Protein AF-A0A7S4CI25-F1 (afdb_monomer)

Radius of gyration: 17.76 Å; Cα contacts (8 Å, |Δi|>4): 128; chains: 1; bounding box: 44×34×57 Å

Nearest PDB structures (foldseek):
  4dl4-assembly1_A  TM=8.250E-01  e=2.045E-06  Homo sapiens
  7m87-assembly1_A  TM=8.364E-01  e=4.132E-06  Homo sapiens
  7m84-assembly1_A  TM=8.561E-01  e=7.424E-06  Homo sapiens
  2xgq-assembly1_B  TM=7.056E-01  e=2.223E-04  Saccharomyces cerevisiae
  4f4x-assembly1_A  TM=8.487E-01  e=1.003E-02  Sulfolobus acidocaldarius DSM 639

Solvent-accessible surface area (backbone atoms only — not comparable to full-atom values): 8202 Å² total; per-residue (Å²): 132,86,80,81,50,84,89,81,53,79,91,77,61,60,67,60,55,50,52,29,51,56,51,49,57,60,53,54,75,78,33,92,50,64,46,78,76,52,77,90,41,69,49,72,58,52,67,70,65,32,70,71,45,60,80,73,82,40,72,57,71,35,48,55,53,47,58,73,37,57,39,98,86,66,47,58,46,60,73,67,51,81,77,59,80,50,75,66,47,51,42,52,51,40,40,49,32,52,51,41,52,50,40,51,50,38,30,73,76,70,69,46,78,54,49,61,37,78,58,99,42,72,70,55,13,54,56,47,25,64,72,49,71,82,66,62

Foldseek 3Di:
DDDDDPVPDDDDCPVLLVLLVQLVVLVCVQAVAKDDPDSNDIDGDCQVVLVPDDLVVCPPQLVVLQQVDQDPVRDGPVVVLVVQDDPQSSSQSSVSSSVSVSQVSCCVRSVDGAFWAGDPDPVNRVVRSPRDDDRD

Sequence (136 aa):
AEAASRTSAKVSLARYRMASRQVMAVLARYSKRIEKASIDEVY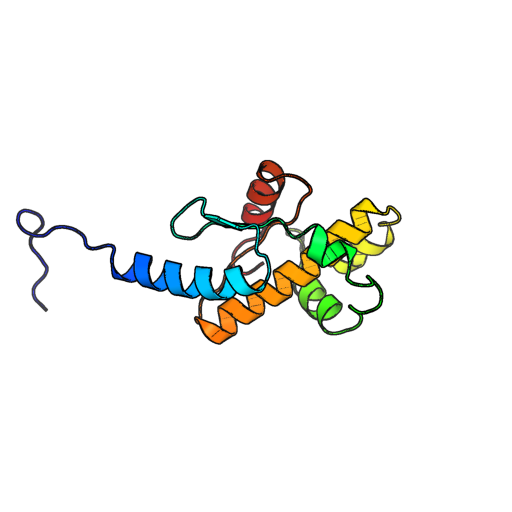MDITAEVSQASVDDLDEEGRRAVELTKLADGSDAAASVGTWETASDRLLWGGAIVAARIRTAVRRETGYTMSAGVAHSKLLAKLASARNKPNK

Secondary structure (DSSP, 8-state):
-PPPPTTT-----HHHHHHHHHHHHHHTTT-S-EEE-SSS-EEE--HHHHHHS-GGGGTTHHHHHHHT-B-TTS-BGGGGGGG--SHHHHHHHHHHHHHHHHHHHHHHHH---------SSHHHHHHHHHHS-S--

Mean predicted aligned error: 7.63 Å

Organism: NCBI:txid73025

Structure (mmCIF, N/CA/C/O backbone):
data_AF-A0A7S4CI25-F1
#
_entry.id   AF-A0A7S4CI25-F1
#
loop_
_atom_site.group_PDB
_atom_site.id
_atom_site.type_symbol
_atom_site.label_atom_id
_atom_site.label_alt_id
_atom_site.label_comp_id
_atom_site.label_asym_id
_atom_site.label_entity_id
_atom_site.label_seq_id
_atom_site.pdbx_PDB_ins_code
_atom_site.Cartn_x
_atom_site.Cartn_y
_atom_site.Cartn_z
_atom_site.occupancy
_atom_site.B_iso_or_equiv
_atom_site.auth_seq_id
_atom_site.auth_comp_id
_atom_site.auth_asym_id
_atom_site.auth_atom_id
_atom_site.pdbx_PDB_model_num
ATOM 1 N N . ALA A 1 1 ? -28.127 10.301 22.059 1.00 53.25 1 ALA A N 1
ATOM 2 C CA . ALA A 1 1 ? -27.223 9.279 22.620 1.00 53.25 1 ALA A CA 1
ATOM 3 C C . ALA A 1 1 ? -26.409 9.941 23.718 1.00 53.25 1 ALA A C 1
ATOM 5 O O . ALA A 1 1 ? -25.839 10.995 23.462 1.00 53.25 1 ALA A O 1
ATOM 6 N N . GLU A 1 2 ? -26.433 9.390 24.927 1.00 65.62 2 GLU A N 1
ATOM 7 C CA . GLU A 1 2 ? -25.669 9.903 26.067 1.00 65.62 2 GLU A CA 1
ATOM 8 C C . GLU A 1 2 ? -24.165 9.717 25.808 1.00 65.62 2 GLU A C 1
ATOM 10 O O . GLU A 1 2 ? -23.739 8.674 25.303 1.00 65.62 2 GLU A O 1
ATOM 15 N N . ALA A 1 3 ? -23.363 10.752 26.057 1.00 72.12 3 ALA A N 1
ATOM 16 C CA . ALA A 1 3 ? -21.929 10.706 25.798 1.00 72.12 3 ALA A CA 1
ATOM 17 C C . ALA A 1 3 ? -21.235 9.807 26.833 1.00 72.12 3 ALA A C 1
ATOM 19 O O . ALA A 1 3 ? -21.430 9.968 28.035 1.00 72.12 3 ALA A O 1
ATOM 20 N N . ALA A 1 4 ? -20.409 8.864 26.373 1.00 80.12 4 ALA A N 1
ATOM 21 C CA . ALA A 1 4 ? -19.696 7.946 27.256 1.00 80.12 4 ALA A CA 1
ATOM 22 C C . ALA A 1 4 ? -18.761 8.697 28.226 1.00 80.12 4 ALA A C 1
ATOM 24 O O . ALA A 1 4 ? -17.993 9.571 27.816 1.00 80.12 4 ALA A O 1
ATOM 25 N N . SER A 1 5 ? -18.802 8.330 29.511 1.00 84.75 5 SER A N 1
ATOM 26 C CA . SER A 1 5 ? -17.980 8.948 30.558 1.00 84.75 5 SER A CA 1
ATOM 27 C C . SER A 1 5 ? -16.484 8.684 30.354 1.00 84.75 5 SER A C 1
ATOM 29 O O . SER A 1 5 ? -16.052 7.544 30.178 1.00 84.75 5 SER A O 1
ATOM 31 N N . ARG A 1 6 ? -15.669 9.743 30.458 1.00 84.56 6 ARG A N 1
ATOM 32 C CA . ARG A 1 6 ? -14.200 9.669 30.338 1.00 84.56 6 ARG A CA 1
ATOM 33 C C . ARG A 1 6 ? -13.528 8.909 31.486 1.00 84.56 6 ARG A C 1
ATOM 35 O O . ARG A 1 6 ? -12.383 8.502 31.327 1.00 84.56 6 ARG A O 1
ATOM 42 N N . THR A 1 7 ? -14.202 8.738 32.625 1.00 88.31 7 THR A N 1
ATOM 43 C CA . THR A 1 7 ? -13.650 8.059 33.811 1.00 88.31 7 THR A CA 1
ATOM 44 C C . THR A 1 7 ? -14.017 6.580 33.886 1.00 88.31 7 THR A C 1
ATOM 46 O O . THR A 1 7 ? -13.330 5.832 34.577 1.00 88.31 7 THR A O 1
ATOM 49 N N . SER A 1 8 ? -15.058 6.135 33.172 1.00 86.75 8 SER A N 1
ATOM 50 C CA . SER A 1 8 ? -15.536 4.745 33.228 1.00 86.75 8 SER A CA 1
ATOM 51 C C . SER A 1 8 ? -15.530 4.008 31.886 1.00 86.75 8 SER A C 1
ATOM 53 O O . SER A 1 8 ? -15.595 2.779 31.877 1.00 86.75 8 SER A O 1
ATOM 55 N N . ALA A 1 9 ? -15.400 4.706 30.754 1.00 89.81 9 ALA A N 1
ATOM 56 C CA . ALA A 1 9 ? -15.317 4.085 29.435 1.00 89.81 9 ALA A CA 1
ATOM 57 C C . ALA A 1 9 ? -13.879 4.061 28.890 1.00 89.81 9 ALA A C 1
ATOM 59 O O . ALA A 1 9 ? -13.110 5.010 29.047 1.00 89.81 9 ALA A O 1
ATOM 60 N N . LYS A 1 10 ? -13.526 2.978 28.185 1.00 90.50 10 LYS A N 1
ATOM 61 C CA . LYS A 1 10 ? -12.265 2.855 27.433 1.00 90.50 10 LYS A CA 1
ATOM 62 C C . LYS A 1 10 ? -12.521 2.984 25.935 1.00 90.50 10 LYS A C 1
ATOM 64 O O . LYS A 1 10 ? -13.539 2.524 25.423 1.00 90.50 10 LYS A O 1
ATOM 69 N N . VAL A 1 11 ? -11.562 3.566 25.219 1.00 92.88 11 VAL A N 1
ATOM 70 C CA . VAL A 1 11 ? -11.613 3.668 23.755 1.00 92.88 11 VAL A CA 1
ATOM 71 C C . VAL A 1 11 ? -11.556 2.273 23.132 1.00 92.88 11 VAL A C 1
ATOM 73 O O . VAL A 1 11 ? -10.658 1.484 23.426 1.00 92.88 11 VAL A O 1
ATOM 76 N N . SER A 1 12 ? -12.480 1.987 22.214 1.00 93.62 12 SER A N 1
ATOM 77 C CA . SER A 1 12 ? -12.434 0.784 21.385 1.00 93.62 12 SER A CA 1
ATOM 78 C C . SER A 1 12 ? -11.948 1.116 19.980 1.00 93.62 12 SER A C 1
ATOM 80 O O . SER A 1 12 ? -12.589 1.858 19.239 1.00 93.62 12 SER A O 1
ATOM 82 N N . LEU A 1 13 ? -10.829 0.507 19.583 1.00 96.75 13 LEU A N 1
ATOM 83 C CA . LEU A 1 13 ? -10.298 0.596 18.218 1.00 96.75 13 LEU A CA 1
ATOM 84 C C . LEU A 1 13 ? -10.761 -0.569 17.325 1.00 96.75 13 LEU A C 1
ATOM 86 O O . LEU A 1 13 ? -10.215 -0.778 16.242 1.00 96.75 13 LEU A O 1
ATOM 90 N N . ALA A 1 14 ? -11.748 -1.357 17.770 1.00 97.38 14 ALA A N 1
ATOM 91 C CA . ALA A 1 14 ? -12.196 -2.563 17.072 1.00 97.38 14 ALA A CA 1
ATOM 92 C C . ALA A 1 14 ? -12.658 -2.278 15.633 1.00 97.38 14 ALA A C 1
ATOM 94 O O . ALA A 1 14 ? -12.292 -3.020 14.722 1.00 97.38 14 ALA A O 1
ATOM 95 N N . ARG A 1 15 ? -13.373 -1.164 15.418 1.00 97.44 15 ARG A N 1
ATOM 96 C CA . ARG A 1 15 ? -13.828 -0.727 14.089 1.00 97.44 15 ARG A CA 1
ATOM 97 C C . ARG A 1 15 ? -12.657 -0.512 13.125 1.00 97.44 15 ARG A C 1
ATOM 99 O O . ARG A 1 15 ? -12.669 -1.056 12.027 1.00 97.44 15 ARG A O 1
ATOM 106 N N . TYR A 1 16 ? -11.620 0.207 13.557 1.00 97.81 16 TYR A N 1
ATOM 107 C CA . TYR A 1 16 ? -10.434 0.476 12.735 1.00 97.81 16 TYR A CA 1
ATOM 108 C C . TYR A 1 16 ? -9.619 -0.793 12.474 1.00 97.81 16 TYR A C 1
ATOM 110 O O . TYR A 1 16 ? -9.147 -1.014 11.363 1.00 97.81 16 TYR A O 1
ATOM 118 N N . ARG A 1 17 ? -9.504 -1.682 13.472 1.00 98.06 17 ARG A N 1
ATOM 119 C CA . ARG A 1 17 ? -8.845 -2.986 13.292 1.00 98.06 17 ARG A CA 1
ATOM 120 C C . ARG A 1 17 ? -9.590 -3.868 12.290 1.00 98.06 17 ARG A C 1
ATOM 122 O O . ARG A 1 17 ? -8.947 -4.601 11.547 1.00 98.06 17 ARG A O 1
ATOM 129 N N . MET A 1 18 ? -10.920 -3.805 12.259 1.00 98.06 18 MET A N 1
ATOM 130 C CA . MET A 1 18 ? -11.729 -4.551 11.294 1.00 98.06 18 MET A CA 1
ATOM 131 C C . MET A 1 18 ? -11.571 -4.006 9.873 1.00 98.06 18 MET A C 1
ATOM 133 O O . MET A 1 18 ? -11.301 -4.791 8.970 1.00 98.06 18 MET A O 1
ATOM 137 N N . ALA A 1 19 ? -11.625 -2.683 9.700 1.00 98.00 19 ALA A N 1
ATOM 138 C CA . ALA A 1 19 ? -11.348 -2.035 8.417 1.00 98.00 19 ALA A CA 1
ATOM 139 C C . ALA A 1 19 ? -9.933 -2.362 7.902 1.00 98.00 19 ALA A C 1
ATOM 141 O O . ALA A 1 19 ? -9.762 -2.774 6.758 1.00 98.00 19 ALA A O 1
ATOM 142 N N . SER A 1 20 ? -8.925 -2.287 8.780 1.00 98.25 20 SER A N 1
ATOM 143 C CA . SER A 1 20 ? -7.546 -2.700 8.484 1.00 98.25 20 SER A CA 1
ATOM 144 C C . SER A 1 20 ? -7.483 -4.131 7.948 1.00 98.25 20 SER A C 1
ATOM 146 O O . SER A 1 20 ? -6.853 -4.375 6.926 1.00 98.25 20 SER A O 1
ATOM 148 N N . ARG A 1 21 ? -8.177 -5.087 8.584 1.00 97.62 21 ARG A N 1
ATOM 149 C CA . ARG A 1 21 ? -8.215 -6.481 8.108 1.00 97.62 21 ARG A CA 1
ATOM 150 C C . ARG A 1 21 ? -8.829 -6.616 6.714 1.00 97.62 21 ARG A C 1
ATOM 152 O O . ARG A 1 21 ? -8.312 -7.400 5.928 1.00 97.62 21 ARG A O 1
ATOM 159 N N . GLN A 1 22 ? -9.883 -5.862 6.403 1.00 97.94 22 GLN A N 1
ATOM 160 C CA . GLN A 1 22 ? -10.505 -5.883 5.073 1.00 97.94 22 GLN A CA 1
ATOM 161 C C . GLN A 1 22 ? -9.532 -5.395 3.995 1.00 97.94 22 GLN A C 1
ATOM 163 O O . GLN A 1 22 ? -9.355 -6.065 2.983 1.00 97.94 22 GLN A O 1
ATOM 168 N N . VAL A 1 23 ? -8.839 -4.278 4.241 1.00 97.75 23 VAL A N 1
ATOM 169 C CA . VAL A 1 23 ? -7.828 -3.751 3.309 1.00 97.75 23 VAL A CA 1
ATOM 170 C C . VAL A 1 23 ? -6.660 -4.731 3.156 1.00 97.75 23 VAL A C 1
ATOM 172 O O . VAL A 1 23 ? -6.265 -5.046 2.038 1.00 97.75 23 VAL A O 1
ATOM 175 N N . MET A 1 24 ? -6.147 -5.289 4.257 1.00 96.38 24 MET A N 1
ATOM 176 C CA . MET A 1 24 ? -5.044 -6.262 4.222 1.00 96.38 24 MET A CA 1
ATOM 177 C C . MET A 1 24 ? -5.415 -7.548 3.467 1.00 96.38 24 MET A C 1
ATOM 179 O O . MET A 1 24 ? -4.564 -8.114 2.788 1.00 96.38 24 MET A O 1
ATOM 183 N N . ALA A 1 25 ? -6.677 -7.985 3.527 1.00 96.69 25 ALA A N 1
ATOM 184 C CA . ALA A 1 25 ? -7.156 -9.136 2.763 1.00 96.69 25 ALA A CA 1
ATOM 185 C C . ALA A 1 25 ? -7.140 -8.882 1.245 1.00 96.69 25 ALA A C 1
ATOM 187 O O . ALA A 1 25 ? -6.772 -9.772 0.484 1.00 96.69 25 ALA A O 1
ATOM 188 N N . VAL A 1 26 ? -7.481 -7.664 0.804 1.00 96.69 26 VAL A N 1
ATOM 189 C CA . VAL A 1 26 ? -7.349 -7.254 -0.606 1.00 96.69 26 VAL A CA 1
ATOM 190 C C . VAL A 1 26 ? -5.880 -7.288 -1.027 1.00 96.69 26 VAL A C 1
ATOM 192 O O . VAL A 1 26 ? -5.552 -7.903 -2.039 1.00 96.69 26 VAL A O 1
ATOM 195 N N . LEU A 1 27 ? -5.000 -6.679 -0.225 1.00 95.75 27 LEU A N 1
ATOM 196 C CA . LEU A 1 27 ? -3.563 -6.565 -0.498 1.00 95.75 27 LEU A CA 1
ATOM 197 C C . LEU A 1 27 ? -2.864 -7.927 -0.604 1.00 95.75 27 LEU A C 1
ATOM 199 O O . LEU A 1 27 ? -2.045 -8.124 -1.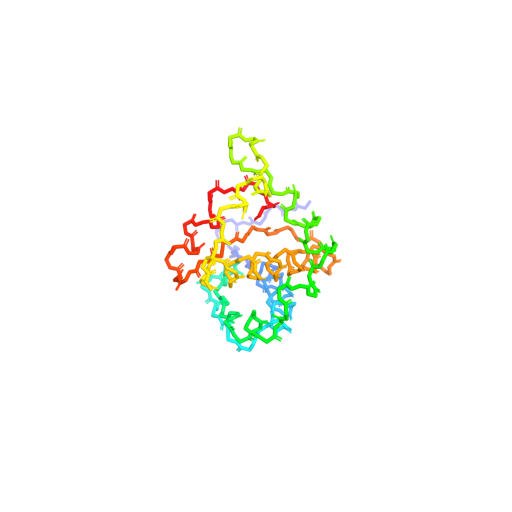498 1.00 95.75 27 LEU A O 1
ATOM 203 N N . ALA A 1 28 ? -3.217 -8.882 0.259 1.00 94.25 28 ALA A N 1
ATOM 204 C CA . ALA A 1 28 ? -2.619 -10.219 0.288 1.00 94.25 28 ALA A CA 1
ATOM 205 C C . ALA A 1 28 ? -2.844 -11.042 -0.998 1.00 94.25 28 ALA A C 1
ATOM 207 O O . ALA A 1 28 ? -2.179 -12.056 -1.198 1.00 94.25 28 ALA A O 1
ATOM 208 N N . ARG A 1 29 ? -3.763 -10.622 -1.880 1.00 94.06 29 ARG A N 1
ATOM 209 C CA . ARG A 1 29 ? -3.980 -11.257 -3.192 1.00 94.06 29 ARG A CA 1
ATOM 210 C C . ARG A 1 29 ? -2.934 -10.864 -4.237 1.00 94.06 29 ARG A C 1
ATOM 212 O O . ARG A 1 29 ? -2.801 -11.571 -5.228 1.00 94.06 29 ARG A O 1
ATOM 219 N N . TYR A 1 30 ? -2.227 -9.752 -4.030 1.00 90.88 30 TYR A N 1
ATOM 220 C CA . TYR A 1 30 ? -1.296 -9.189 -5.014 1.00 90.88 30 TYR A CA 1
ATOM 221 C C . TYR A 1 30 ? 0.152 -9.604 -4.794 1.00 90.88 30 TYR A C 1
ATOM 223 O O . TYR A 1 30 ? 0.910 -9.635 -5.749 1.00 90.88 30 TYR A O 1
ATOM 231 N N . SER A 1 31 ? 0.534 -9.921 -3.560 1.00 91.38 31 SER A N 1
ATOM 232 C CA . SER A 1 31 ? 1.850 -10.472 -3.252 1.00 91.38 31 SER A CA 1
ATOM 233 C C . SER A 1 31 ? 1.772 -11.307 -1.985 1.00 91.38 31 SER A C 1
ATOM 235 O O . SER A 1 31 ? 1.059 -10.978 -1.032 1.00 91.38 31 SER A O 1
ATOM 237 N N . LYS A 1 32 ? 2.552 -12.389 -1.962 1.00 89.44 32 LYS A N 1
ATOM 238 C CA . LYS A 1 32 ? 2.735 -13.225 -0.766 1.00 89.44 32 LYS A CA 1
ATOM 239 C C . LYS A 1 32 ? 3.725 -12.605 0.228 1.00 89.44 32 LYS A C 1
ATOM 241 O O . LYS A 1 32 ? 3.801 -13.053 1.369 1.00 89.44 32 LYS A O 1
ATOM 246 N N . ARG A 1 33 ? 4.493 -11.595 -0.195 1.00 94.88 33 ARG A N 1
ATOM 247 C CA . ARG A 1 33 ? 5.555 -10.940 0.579 1.00 94.88 33 ARG A CA 1
ATOM 248 C C . ARG A 1 33 ? 5.080 -9.569 1.060 1.00 94.88 33 ARG A C 1
ATOM 250 O O . ARG A 1 33 ? 5.490 -8.529 0.548 1.00 94.88 33 ARG A O 1
ATOM 257 N N . ILE A 1 34 ? 4.196 -9.585 2.054 1.00 95.44 34 ILE A N 1
ATOM 258 C CA . ILE A 1 34 ? 3.669 -8.376 2.697 1.00 95.44 34 ILE A CA 1
ATOM 259 C C . ILE A 1 34 ? 4.143 -8.261 4.144 1.00 95.44 34 ILE A C 1
ATOM 261 O O . ILE A 1 34 ? 4.198 -9.242 4.882 1.00 95.44 34 ILE A O 1
ATOM 265 N N . GLU A 1 35 ? 4.430 -7.038 4.570 1.00 97.25 35 GLU A N 1
ATOM 266 C CA . GLU A 1 35 ? 4.780 -6.699 5.944 1.00 97.25 35 GLU A CA 1
ATOM 267 C C . GLU A 1 35 ? 3.884 -5.564 6.430 1.00 97.25 35 GLU A C 1
ATOM 269 O O . GLU A 1 35 ? 3.928 -4.446 5.918 1.00 97.25 35 GLU A O 1
ATOM 274 N N . LYS A 1 36 ? 3.057 -5.844 7.436 1.00 96.81 36 LYS A N 1
ATOM 275 C CA . LYS A 1 36 ? 2.192 -4.838 8.051 1.00 96.81 36 LYS A CA 1
ATOM 276 C C . LYS A 1 36 ? 3.018 -3.939 8.976 1.00 96.81 36 LYS A C 1
ATOM 278 O O . LYS A 1 36 ? 3.431 -4.382 10.043 1.00 96.81 36 LYS A O 1
ATOM 283 N N . ALA A 1 37 ? 3.212 -2.682 8.581 1.00 96.38 37 ALA A N 1
ATOM 284 C CA . ALA A 1 37 ? 3.990 -1.703 9.342 1.00 96.38 37 ALA A CA 1
ATOM 285 C C . ALA A 1 37 ? 3.160 -1.023 10.444 1.00 96.38 37 ALA A C 1
ATOM 287 O O . ALA A 1 37 ? 3.668 -0.735 11.525 1.00 96.38 37 ALA A O 1
ATOM 288 N N . SER A 1 38 ? 1.871 -0.781 10.187 1.00 97.56 38 SER A N 1
ATOM 289 C CA . SER A 1 38 ? 0.949 -0.152 11.140 1.00 97.56 38 SER A CA 1
ATOM 290 C C . SER A 1 38 ? -0.491 -0.652 10.926 1.00 97.56 38 SER A C 1
ATOM 292 O O . SER A 1 38 ? -0.729 -1.647 10.243 1.00 97.56 38 SER A O 1
ATOM 294 N N . ILE A 1 39 ? -1.488 0.004 11.531 1.00 97.12 39 ILE A N 1
ATOM 295 C CA . ILE A 1 39 ? -2.901 -0.322 11.292 1.00 97.12 39 ILE A CA 1
ATOM 296 C C . ILE A 1 39 ? -3.329 -0.069 9.837 1.00 97.12 39 ILE A C 1
ATOM 298 O O . ILE A 1 39 ? -4.149 -0.824 9.320 1.00 97.12 39 ILE A O 1
ATOM 302 N N . ASP A 1 40 ? -2.770 0.936 9.176 1.00 97.00 40 ASP A N 1
ATOM 303 C CA . ASP A 1 40 ? -3.142 1.399 7.837 1.00 97.00 40 ASP A CA 1
ATOM 304 C C . ASP A 1 40 ? -1.964 1.424 6.847 1.00 97.00 40 ASP A C 1
ATOM 306 O O . ASP A 1 40 ? -2.151 1.778 5.686 1.00 97.00 40 ASP A O 1
ATOM 310 N N . GLU A 1 41 ? -0.773 0.991 7.270 1.00 97.44 41 GLU A N 1
ATOM 311 C CA . GLU A 1 41 ? 0.429 0.947 6.436 1.00 97.44 41 GLU A CA 1
ATOM 312 C C . GLU A 1 41 ? 0.964 -0.478 6.255 1.00 97.44 41 GLU A C 1
ATOM 314 O O . GLU A 1 41 ? 0.986 -1.300 7.180 1.00 97.44 41 GLU A O 1
ATOM 319 N N . VAL A 1 42 ? 1.438 -0.755 5.042 1.00 97.62 42 VAL A N 1
ATOM 320 C CA . VAL A 1 42 ? 1.989 -2.043 4.618 1.00 97.62 42 VAL A CA 1
ATOM 321 C C . VAL A 1 42 ? 3.172 -1.801 3.680 1.00 97.62 42 VAL A C 1
ATOM 323 O O . VAL A 1 42 ? 3.132 -0.890 2.853 1.00 97.62 42 VAL A O 1
ATOM 326 N N . TYR A 1 43 ? 4.203 -2.630 3.785 1.00 97.88 43 TYR A N 1
ATOM 327 C CA . TYR A 1 43 ? 5.212 -2.788 2.744 1.00 97.88 43 TYR A CA 1
ATOM 328 C C . TYR A 1 43 ? 4.916 -4.057 1.956 1.00 97.88 43 TYR A C 1
ATOM 330 O O . TYR A 1 43 ? 4.555 -5.082 2.532 1.00 97.88 43 TYR A O 1
ATOM 338 N N . MET A 1 44 ? 5.075 -3.987 0.642 1.00 96.56 44 MET A N 1
ATOM 339 C CA . MET A 1 44 ? 4.858 -5.108 -0.260 1.00 96.56 44 MET A CA 1
ATOM 340 C C . MET A 1 44 ? 6.075 -5.241 -1.165 1.00 96.56 44 MET A C 1
ATOM 342 O O . MET A 1 44 ? 6.487 -4.265 -1.790 1.00 96.56 44 MET A O 1
ATOM 346 N N . ASP A 1 45 ? 6.645 -6.437 -1.211 1.00 95.75 45 ASP A N 1
ATOM 347 C CA . ASP A 1 45 ? 7.636 -6.799 -2.217 1.00 95.75 45 ASP A CA 1
ATOM 348 C C . ASP A 1 45 ? 6.889 -7.336 -3.441 1.00 95.75 45 ASP A C 1
ATOM 350 O O . ASP A 1 45 ? 6.152 -8.320 -3.343 1.00 95.75 45 ASP A O 1
ATOM 354 N N . ILE A 1 46 ? 7.035 -6.623 -4.557 1.00 92.56 46 ILE A N 1
ATOM 355 C CA . ILE A 1 46 ? 6.392 -6.918 -5.842 1.00 92.56 46 ILE A CA 1
ATOM 356 C C . ILE A 1 46 ? 7.411 -7.312 -6.917 1.00 92.56 46 ILE A C 1
ATOM 358 O O . ILE A 1 46 ? 7.085 -7.306 -8.101 1.00 92.56 46 ILE A O 1
ATOM 362 N N . THR A 1 47 ? 8.670 -7.584 -6.545 1.00 91.25 47 THR A N 1
ATOM 363 C CA . THR A 1 47 ? 9.751 -7.812 -7.513 1.00 91.25 47 THR A CA 1
ATOM 364 C C . THR A 1 47 ? 9.441 -8.981 -8.447 1.00 91.25 47 THR A C 1
ATOM 366 O O . THR A 1 47 ? 9.681 -8.872 -9.650 1.00 91.25 47 THR A O 1
ATOM 369 N N . ALA A 1 48 ? 8.884 -10.080 -7.932 1.00 89.12 48 ALA A N 1
ATOM 370 C CA . ALA A 1 48 ? 8.519 -11.231 -8.757 1.00 89.12 48 ALA A CA 1
ATOM 371 C C . ALA A 1 48 ? 7.370 -10.890 -9.718 1.00 89.12 48 ALA A C 1
ATOM 373 O O . ALA A 1 48 ? 7.416 -11.244 -10.893 1.00 89.12 48 ALA A O 1
ATOM 374 N N . GLU A 1 49 ? 6.381 -10.152 -9.224 1.00 85.06 49 GLU A N 1
ATOM 375 C CA . GLU A 1 49 ? 5.170 -9.761 -9.933 1.00 85.06 49 GLU A CA 1
ATOM 376 C C . GLU A 1 49 ? 5.477 -8.822 -11.105 1.00 85.06 49 GLU A C 1
ATOM 378 O O . GLU A 1 49 ? 4.891 -8.967 -12.175 1.00 85.06 49 GLU A O 1
ATOM 383 N N . VAL A 1 50 ? 6.427 -7.894 -10.937 1.00 8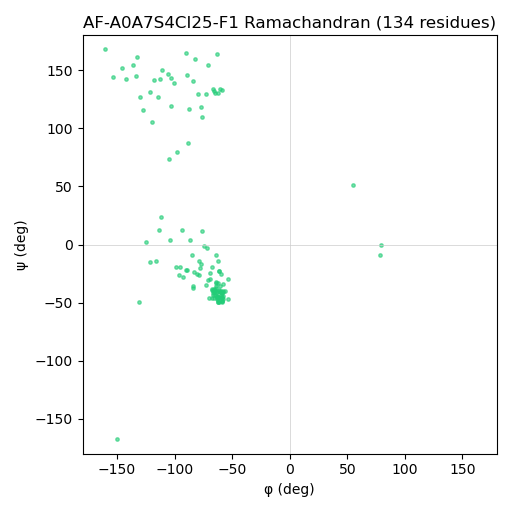5.12 50 VAL A N 1
ATOM 384 C CA . VAL A 1 50 ? 6.841 -6.975 -12.011 1.00 85.12 50 VAL A CA 1
ATOM 385 C C . VAL A 1 50 ? 7.871 -7.580 -12.963 1.00 85.12 50 VAL A C 1
ATOM 387 O O . VAL A 1 50 ? 7.963 -7.133 -14.098 1.00 85.12 50 VAL A O 1
ATOM 390 N N . SER A 1 51 ? 8.644 -8.584 -12.531 1.00 79.31 51 SER A N 1
ATOM 391 C CA . SER A 1 51 ? 9.651 -9.227 -13.395 1.00 79.31 51 SER A CA 1
ATOM 392 C C . SER A 1 51 ? 9.040 -10.256 -14.348 1.00 79.31 51 SER A C 1
ATOM 394 O O . SER A 1 51 ? 9.630 -10.555 -15.380 1.00 79.31 51 SER A O 1
ATOM 396 N N . GLN A 1 52 ? 7.890 -10.832 -13.985 1.00 64.31 52 GLN A N 1
ATOM 397 C CA . GLN A 1 52 ? 7.179 -11.830 -14.792 1.00 64.31 52 GLN A CA 1
ATOM 398 C C . GLN A 1 52 ? 6.175 -11.210 -15.770 1.00 64.31 52 GLN A C 1
ATOM 400 O O . GLN A 1 52 ? 5.803 -11.861 -16.743 1.00 64.31 52 GLN A O 1
ATOM 405 N N . ALA A 1 53 ? 5.724 -9.981 -15.516 1.00 62.00 53 ALA A N 1
ATOM 406 C CA . ALA A 1 53 ? 4.857 -9.251 -16.430 1.00 62.00 53 ALA A CA 1
ATOM 407 C C . ALA A 1 53 ? 5.697 -8.643 -17.561 1.00 62.00 53 ALA A C 1
ATOM 409 O O . ALA A 1 53 ? 6.682 -7.952 -17.289 1.00 62.00 53 ALA A O 1
ATOM 410 N N . SER A 1 54 ? 5.311 -8.857 -18.824 1.00 55.78 54 SER A N 1
ATOM 411 C CA . SER A 1 54 ? 5.866 -8.043 -19.904 1.00 55.78 54 SER A CA 1
ATOM 412 C C . SER A 1 54 ? 5.454 -6.595 -19.658 1.00 55.78 54 SER A C 1
ATOM 414 O O . SER A 1 54 ? 4.282 -6.308 -19.418 1.00 55.78 54 SER A O 1
ATOM 416 N N . VAL A 1 55 ? 6.414 -5.674 -19.707 1.00 51.06 55 VAL A N 1
ATOM 417 C CA . VAL A 1 55 ? 6.147 -4.231 -19.594 1.00 51.06 55 VAL A CA 1
ATOM 418 C C . VAL A 1 55 ? 5.243 -3.758 -20.743 1.00 51.06 55 VAL A C 1
ATOM 420 O O . VAL A 1 55 ? 4.528 -2.765 -20.595 1.00 51.06 55 VAL A O 1
ATOM 423 N N . ASP A 1 56 ? 5.233 -4.516 -21.843 1.00 50.97 56 ASP A N 1
ATOM 424 C CA . ASP A 1 56 ? 4.414 -4.284 -23.027 1.00 50.97 56 ASP A CA 1
ATOM 425 C C . ASP A 1 56 ? 2.952 -4.749 -22.853 1.00 50.97 56 ASP A C 1
ATOM 427 O O . ASP A 1 56 ? 2.072 -4.111 -23.415 1.00 50.97 56 ASP A O 1
ATOM 431 N N . ASP A 1 57 ? 2.658 -5.738 -21.990 1.00 51.53 57 ASP A N 1
ATOM 432 C CA . ASP A 1 57 ? 1.287 -6.237 -21.694 1.00 51.53 57 ASP A CA 1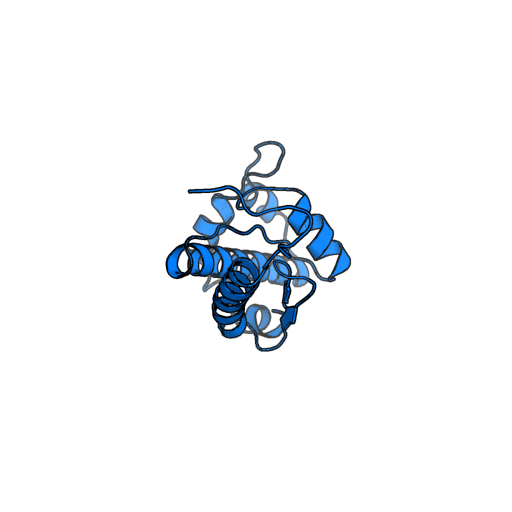
ATOM 433 C C . ASP A 1 57 ? 0.475 -5.287 -20.768 1.00 51.53 57 ASP A C 1
ATOM 435 O O . ASP A 1 57 ? -0.532 -5.661 -20.152 1.00 51.53 57 ASP A O 1
ATOM 439 N N . LEU A 1 58 ? 0.970 -4.065 -20.544 1.00 54.06 58 LEU A N 1
ATOM 440 C CA . LEU A 1 58 ? 0.446 -3.092 -19.570 1.00 54.06 58 LEU A CA 1
ATOM 441 C C . LEU A 1 58 ? -0.183 -1.856 -20.240 1.00 54.06 58 LEU A C 1
ATOM 443 O O . LEU A 1 58 ? -0.287 -0.771 -19.657 1.00 54.06 58 LEU A O 1
ATOM 447 N N . ASP A 1 59 ? -0.602 -2.051 -21.475 1.00 54.38 59 ASP A N 1
ATOM 448 C CA . ASP A 1 59 ? -0.662 -1.126 -22.592 1.00 54.38 59 ASP A CA 1
ATOM 449 C C . ASP A 1 59 ? -1.735 -0.030 -22.489 1.00 54.38 59 ASP A C 1
ATOM 451 O O . ASP A 1 59 ? -1.454 1.088 -22.917 1.00 54.38 59 ASP A O 1
ATOM 455 N N . GLU A 1 60 ? -2.887 -0.239 -21.837 1.00 53.66 60 GLU A N 1
ATOM 456 C CA . GLU A 1 60 ? -3.944 0.800 -21.820 1.00 53.66 60 GLU A CA 1
ATOM 457 C C . GLU A 1 60 ? -4.517 1.121 -20.428 1.00 53.66 60 GLU A C 1
ATOM 459 O O . GLU A 1 60 ? -4.535 2.280 -20.004 1.00 53.66 60 GLU A O 1
ATOM 464 N N . GLU A 1 61 ? -4.907 0.114 -19.642 1.00 53.59 61 GLU A N 1
ATOM 465 C CA . GLU A 1 61 ? -5.441 0.340 -18.287 1.00 53.59 61 GLU A CA 1
ATOM 466 C C . GLU A 1 61 ? -4.341 0.767 -17.295 1.00 53.59 61 GLU A C 1
ATOM 468 O O . GLU A 1 61 ? -4.572 1.608 -16.425 1.00 53.59 61 GLU A O 1
ATOM 473 N N . GLY A 1 62 ? -3.124 0.230 -17.457 1.00 53.81 62 GLY A N 1
ATOM 474 C CA . GLY A 1 62 ? -1.951 0.596 -16.660 1.00 53.81 62 GLY A CA 1
ATOM 475 C C . GLY A 1 62 ? -1.487 2.023 -16.941 1.00 53.81 62 GLY A C 1
ATOM 476 O O . GLY A 1 62 ? -1.305 2.799 -16.003 1.00 53.81 62 GLY A O 1
ATOM 477 N N . ARG A 1 63 ? -1.391 2.402 -18.224 1.00 58.50 63 ARG A N 1
ATOM 478 C CA . ARG A 1 63 ? -1.074 3.779 -18.637 1.00 58.50 63 ARG A CA 1
ATOM 479 C C . ARG A 1 63 ? -2.092 4.777 -18.105 1.00 58.50 63 ARG A C 1
ATOM 481 O O . ARG A 1 63 ? -1.692 5.736 -17.456 1.00 58.50 63 ARG A O 1
ATOM 488 N N . ARG A 1 64 ? -3.391 4.508 -18.270 1.00 60.09 64 ARG A N 1
ATOM 489 C CA . ARG A 1 64 ? -4.465 5.397 -17.800 1.00 60.09 64 ARG A CA 1
ATOM 490 C C . ARG A 1 64 ? -4.488 5.544 -16.278 1.00 60.09 64 ARG A C 1
ATOM 492 O O . ARG A 1 64 ? -4.761 6.622 -15.753 1.00 60.09 64 ARG A O 1
ATOM 499 N N . ALA A 1 65 ? -4.196 4.467 -15.549 1.00 56.19 65 ALA A N 1
ATOM 500 C CA . ALA A 1 65 ? -4.126 4.504 -14.093 1.00 56.19 65 ALA A CA 1
ATOM 501 C C . ALA A 1 65 ? -2.921 5.323 -13.584 1.00 56.19 65 ALA A C 1
ATOM 503 O O . ALA A 1 65 ? -3.024 5.951 -12.527 1.00 56.19 65 ALA A O 1
ATOM 504 N N . VAL A 1 66 ? -1.820 5.370 -14.346 1.00 58.31 66 VAL A N 1
ATOM 505 C CA . VAL A 1 66 ? -0.644 6.201 -14.043 1.00 58.31 66 VAL A CA 1
ATOM 506 C C . VAL A 1 66 ? -0.798 7.647 -14.543 1.00 58.31 66 VAL A C 1
ATOM 508 O O . VAL A 1 66 ? -0.440 8.555 -13.797 1.00 58.31 66 VAL A O 1
ATOM 511 N N . GLU A 1 67 ? -1.419 7.892 -15.703 1.00 54.78 67 GLU A N 1
ATOM 512 C CA . GLU A 1 67 ? -1.776 9.226 -16.249 1.00 54.78 67 GLU A CA 1
ATOM 513 C C . GLU A 1 67 ? -2.601 10.072 -15.266 1.00 54.78 67 GLU A C 1
ATOM 515 O O . GLU A 1 67 ? -2.507 11.296 -15.210 1.00 54.78 67 GLU A O 1
ATOM 520 N N . LEU A 1 68 ? -3.390 9.427 -14.404 1.00 49.84 68 LEU A N 1
ATOM 521 C CA . LEU A 1 68 ? -4.146 10.114 -13.351 1.00 49.84 68 LEU A CA 1
ATOM 522 C C . LEU A 1 68 ? -3.255 10.641 -12.203 1.00 49.84 68 LEU A C 1
ATOM 524 O O . LEU A 1 68 ? -3.735 11.324 -11.280 1.00 49.84 68 LEU A O 1
ATOM 528 N N . THR A 1 69 ? -1.952 10.368 -12.252 1.00 55.47 69 THR A N 1
ATOM 529 C CA . THR A 1 69 ? -0.945 10.819 -11.291 1.00 55.47 69 THR A CA 1
ATOM 530 C C . THR A 1 69 ? -0.236 12.057 -11.822 1.00 55.47 69 THR A C 1
ATOM 532 O O . THR A 1 69 ? 0.890 12.003 -12.293 1.00 55.47 69 THR A O 1
ATOM 535 N N . LYS A 1 70 ? -0.883 13.219 -11.695 1.00 54.94 70 LYS A N 1
ATOM 536 C CA . LYS A 1 70 ? -0.161 14.494 -11.788 1.00 54.94 70 LYS A CA 1
ATOM 537 C C . LYS A 1 70 ? 0.925 14.553 -10.715 1.00 54.94 70 LYS A C 1
ATOM 539 O O . LYS A 1 70 ? 0.644 14.249 -9.549 1.00 54.94 70 LYS A O 1
ATOM 544 N N . LEU A 1 71 ? 2.130 14.951 -11.110 1.00 58.28 71 LEU A N 1
ATOM 545 C CA . LEU A 1 71 ? 3.197 15.298 -10.178 1.00 58.28 71 LEU A CA 1
ATOM 546 C C . LEU A 1 71 ? 2.777 16.523 -9.346 1.00 58.28 71 LEU A C 1
ATOM 548 O O . LEU A 1 71 ? 1.811 17.219 -9.667 1.00 58.28 71 LEU A O 1
ATOM 552 N N . ALA A 1 72 ? 3.471 16.768 -8.232 1.00 52.56 72 ALA A N 1
ATOM 553 C CA . ALA A 1 72 ? 3.134 17.848 -7.295 1.00 52.56 72 ALA A CA 1
ATOM 554 C C . ALA A 1 72 ? 3.158 19.249 -7.939 1.00 52.56 72 ALA A C 1
ATOM 556 O O . ALA A 1 72 ? 2.474 20.154 -7.474 1.00 52.56 72 ALA A O 1
ATOM 557 N N . ASP A 1 73 ? 3.931 19.414 -9.011 1.00 57.19 73 ASP A N 1
ATOM 558 C CA . ASP A 1 73 ? 4.034 20.629 -9.824 1.00 57.19 73 ASP A CA 1
ATOM 559 C C . ASP A 1 73 ? 2.968 20.712 -10.936 1.00 57.19 73 ASP A C 1
ATOM 561 O O . ASP A 1 73 ? 2.969 21.641 -11.739 1.00 57.19 73 ASP A O 1
ATOM 565 N N . GLY A 1 74 ? 2.042 19.749 -10.988 1.00 57.22 74 GLY A N 1
ATOM 566 C CA . GLY A 1 74 ? 0.981 19.678 -11.986 1.00 57.22 74 GLY A CA 1
ATOM 567 C C . GLY A 1 74 ? 1.420 19.119 -13.339 1.00 57.22 74 GLY A C 1
ATOM 568 O O . GLY A 1 74 ? 0.563 18.996 -14.219 1.00 57.22 74 GLY A O 1
ATOM 569 N N . SER A 1 75 ? 2.700 18.761 -13.497 1.00 59.69 75 SER A N 1
ATOM 570 C CA . SER A 1 75 ? 3.208 18.114 -14.704 1.00 59.69 75 SER A CA 1
ATOM 571 C C . SER A 1 75 ? 2.712 16.672 -14.818 1.00 59.69 75 SER A C 1
ATOM 573 O O . SER A 1 75 ? 2.335 16.022 -13.832 1.00 59.69 75 SER A O 1
ATOM 575 N N . ASP A 1 76 ? 2.656 16.190 -16.055 1.00 58.69 76 ASP A N 1
ATOM 576 C CA . ASP A 1 76 ? 2.205 14.839 -16.344 1.00 58.69 76 ASP A CA 1
ATOM 577 C C . ASP A 1 76 ? 3.319 13.846 -16.003 1.00 58.69 76 ASP A C 1
ATOM 579 O O . ASP A 1 76 ? 4.405 13.901 -16.589 1.00 58.69 76 ASP A O 1
ATOM 583 N N . ALA A 1 77 ? 3.074 12.933 -15.056 1.00 59.97 77 ALA A N 1
ATOM 584 C CA . ALA A 1 77 ? 4.072 11.926 -14.701 1.00 59.97 77 ALA A CA 1
ATOM 585 C C . ALA A 1 77 ? 4.452 11.087 -15.929 1.00 59.97 77 ALA A C 1
ATOM 587 O O . ALA A 1 77 ? 5.625 10.757 -16.094 1.00 59.97 77 ALA A O 1
ATOM 588 N N . ALA A 1 78 ? 3.499 10.832 -16.834 1.00 55.12 78 ALA A N 1
ATOM 589 C CA . ALA A 1 78 ? 3.728 10.091 -18.071 1.00 55.12 78 ALA A CA 1
ATOM 590 C C . ALA A 1 78 ? 4.696 10.806 -19.035 1.00 55.12 78 ALA A C 1
ATOM 592 O O . ALA A 1 78 ? 5.480 10.142 -19.710 1.00 55.12 78 ALA A O 1
ATOM 593 N N . ALA A 1 79 ? 4.719 12.145 -19.057 1.00 55.53 79 ALA A N 1
ATOM 594 C CA . ALA A 1 79 ? 5.635 12.911 -19.909 1.00 55.53 79 ALA A CA 1
ATOM 595 C C . ALA A 1 79 ? 7.104 12.793 -19.458 1.00 55.53 79 ALA A C 1
ATOM 597 O O . ALA A 1 79 ? 8.016 12.923 -20.271 1.00 55.53 79 ALA A O 1
ATOM 598 N N . SER A 1 80 ? 7.339 12.497 -18.176 1.00 55.34 80 SER A N 1
ATOM 599 C CA . 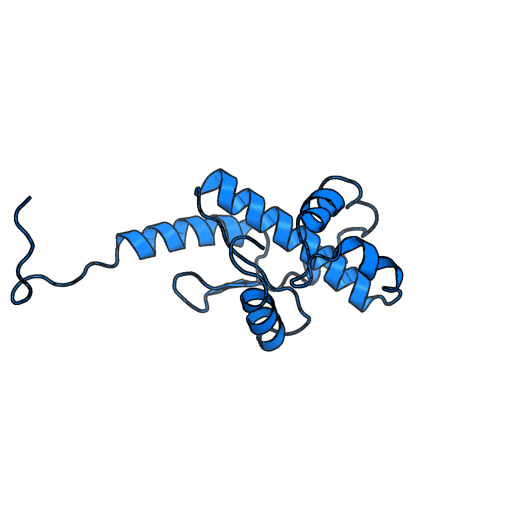SER A 1 80 ? 8.682 12.274 -17.620 1.00 55.34 80 SER A CA 1
ATOM 600 C C . SER A 1 80 ? 9.206 10.839 -17.783 1.00 55.34 80 SER A C 1
ATOM 602 O O . SER A 1 80 ? 10.384 10.595 -17.537 1.00 55.34 80 SER A O 1
ATOM 604 N N . VAL A 1 81 ? 8.358 9.897 -18.220 1.00 55.12 81 VAL A N 1
ATOM 605 C CA . VAL A 1 81 ? 8.709 8.474 -18.423 1.00 55.12 81 VAL A CA 1
ATOM 606 C C . VAL A 1 81 ? 9.507 8.254 -19.716 1.00 55.12 81 VAL A C 1
ATOM 608 O O . VAL A 1 81 ? 10.188 7.245 -19.859 1.00 55.12 81 VAL A O 1
ATOM 611 N N . GLY A 1 82 ? 9.502 9.215 -20.647 1.00 51.44 82 GLY A N 1
ATOM 612 C CA . GLY A 1 82 ? 10.203 9.107 -21.936 1.00 51.44 82 GLY A CA 1
ATOM 613 C C . GLY A 1 82 ? 11.735 9.005 -21.859 1.00 51.44 82 GLY A C 1
ATOM 614 O O . GLY A 1 82 ? 12.361 8.730 -22.874 1.00 51.44 82 GLY A O 1
ATOM 615 N N . THR A 1 83 ? 12.341 9.208 -20.685 1.00 57.56 83 THR A N 1
ATOM 616 C CA . THR A 1 83 ? 13.796 9.100 -20.456 1.00 57.56 83 THR A CA 1
ATOM 617 C C . THR A 1 83 ? 14.212 7.810 -19.735 1.00 57.56 83 THR A C 1
ATOM 619 O O . THR A 1 83 ? 15.378 7.641 -19.383 1.00 57.56 83 THR A O 1
ATOM 622 N N . TRP A 1 84 ? 13.261 6.912 -19.463 1.00 65.69 84 TRP A N 1
ATOM 623 C CA . TRP A 1 84 ? 13.447 5.736 -18.612 1.00 65.69 84 TRP A CA 1
ATOM 624 C C . TRP A 1 84 ? 13.941 4.558 -19.452 1.00 65.69 84 TRP A C 1
ATOM 626 O O . TRP A 1 84 ? 13.161 3.756 -19.965 1.00 65.69 84 TRP A O 1
ATOM 636 N N . GLU A 1 85 ? 15.256 4.463 -19.623 1.00 68.81 85 GLU A N 1
ATOM 637 C CA . GLU A 1 85 ? 15.868 3.495 -20.542 1.00 68.81 85 GLU A CA 1
ATOM 638 C C . GLU A 1 85 ? 16.380 2.228 -19.836 1.00 68.81 85 GLU A C 1
ATOM 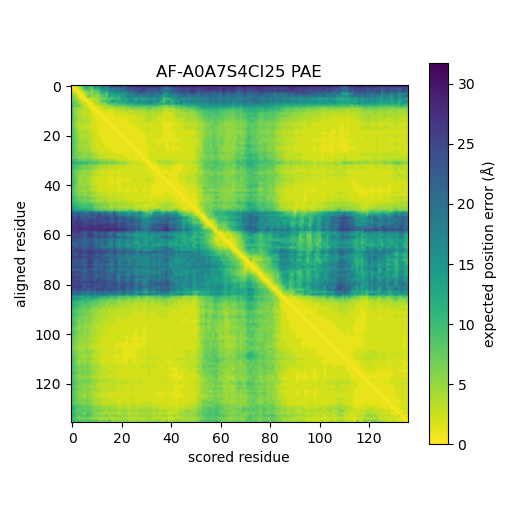640 O O . GLU A 1 85 ? 16.555 1.174 -20.465 1.00 68.81 85 GLU A O 1
ATOM 645 N N . THR A 1 86 ? 16.595 2.277 -18.516 1.00 81.00 86 THR A N 1
ATOM 646 C CA . THR A 1 86 ? 17.228 1.167 -17.795 1.00 81.00 86 THR A CA 1
ATOM 647 C C . THR A 1 86 ? 16.244 0.049 -17.442 1.00 81.00 86 THR A C 1
ATOM 649 O O . THR A 1 86 ? 15.027 0.230 -17.373 1.00 81.00 86 THR A O 1
ATOM 652 N N . ALA A 1 87 ? 16.777 -1.148 -17.179 1.00 79.56 87 ALA A N 1
ATOM 653 C CA . ALA A 1 87 ? 15.971 -2.260 -16.676 1.00 79.56 87 ALA A CA 1
ATOM 654 C C . ALA A 1 87 ? 15.307 -1.929 -15.326 1.00 79.56 87 ALA A C 1
ATOM 656 O O . ALA A 1 87 ? 14.163 -2.312 -15.099 1.00 79.56 87 ALA A O 1
ATOM 657 N N . SER A 1 88 ? 15.992 -1.180 -14.457 1.00 83.44 88 SER A N 1
ATOM 658 C CA . SER A 1 88 ? 15.461 -0.759 -13.157 1.00 83.44 88 SER A CA 1
ATOM 659 C C . SER A 1 88 ? 14.274 0.190 -13.297 1.00 83.44 88 SER A C 1
ATOM 661 O O . SER A 1 88 ? 13.275 0.018 -12.598 1.00 83.44 88 SER A O 1
ATOM 663 N N . ASP A 1 89 ? 14.338 1.134 -14.238 1.00 82.25 89 ASP A N 1
ATOM 664 C CA . ASP A 1 89 ? 13.246 2.081 -14.477 1.00 82.25 89 ASP A CA 1
ATOM 665 C C . ASP A 1 89 ? 11.991 1.363 -14.988 1.00 82.25 89 ASP A C 1
ATOM 667 O O . ASP A 1 89 ? 10.879 1.627 -14.530 1.00 82.25 89 ASP A O 1
ATOM 671 N N . ARG A 1 90 ? 12.170 0.364 -15.863 1.00 77.81 90 ARG A N 1
ATOM 672 C CA . ARG A 1 90 ? 11.076 -0.506 -16.320 1.00 77.81 90 ARG A CA 1
ATOM 673 C C . ARG A 1 90 ? 10.406 -1.265 -15.171 1.00 77.81 90 ARG A C 1
ATOM 675 O O . ARG A 1 90 ? 9.181 -1.368 -15.140 1.00 77.81 90 ARG A O 1
ATOM 682 N N . LEU A 1 91 ? 11.181 -1.752 -14.200 1.00 85.19 91 LEU A N 1
ATOM 683 C CA . LEU A 1 91 ? 10.635 -2.419 -13.011 1.00 85.19 91 LEU A CA 1
ATOM 684 C C . LEU A 1 91 ? 9.868 -1.443 -12.108 1.00 85.19 91 LEU A C 1
ATOM 686 O O . LEU A 1 91 ? 8.814 -1.802 -11.580 1.00 85.19 91 LEU A O 1
ATOM 690 N N . LEU A 1 92 ? 10.354 -0.206 -11.943 1.00 86.88 92 LEU A N 1
ATOM 691 C CA . LEU A 1 92 ? 9.627 0.837 -11.209 1.00 86.88 92 LEU A CA 1
ATOM 692 C C . LEU A 1 92 ? 8.310 1.197 -11.898 1.00 86.88 92 LEU A C 1
ATOM 694 O O . LEU A 1 92 ? 7.293 1.342 -11.220 1.00 86.88 92 LEU A O 1
ATOM 698 N N . TRP A 1 93 ? 8.310 1.282 -13.229 1.00 80.50 93 TRP A N 1
ATOM 699 C CA . TRP A 1 93 ? 7.106 1.508 -14.023 1.00 80.50 93 TRP A CA 1
ATOM 700 C C . TRP A 1 93 ? 6.082 0.377 -13.852 1.00 80.50 93 TRP A C 1
ATOM 702 O O . TRP A 1 93 ? 4.928 0.632 -13.498 1.00 80.50 93 TRP A O 1
ATOM 712 N N . GLY A 1 94 ? 6.513 -0.881 -13.994 1.00 81.69 94 GLY A N 1
ATOM 713 C CA . GLY A 1 94 ? 5.665 -2.041 -13.708 1.00 81.69 94 GLY A CA 1
ATOM 714 C C . GLY A 1 94 ? 5.114 -2.009 -12.278 1.00 81.69 94 GLY A C 1
ATOM 715 O O . GLY A 1 94 ? 3.930 -2.264 -12.047 1.00 81.69 94 GLY A O 1
ATOM 716 N N . GLY A 1 95 ? 5.940 -1.595 -11.315 1.00 89.00 95 GLY A N 1
ATOM 717 C CA . GLY A 1 95 ? 5.529 -1.432 -9.926 1.00 89.00 95 GLY A CA 1
ATOM 718 C C . GLY A 1 95 ? 4.479 -0.341 -9.720 1.00 89.00 95 GLY A C 1
ATOM 719 O O . GLY A 1 95 ? 3.529 -0.547 -8.962 1.00 89.00 95 GLY A O 1
ATOM 720 N N . ALA A 1 96 ? 4.595 0.791 -10.418 1.00 86.44 96 ALA A N 1
ATOM 721 C CA . ALA A 1 96 ? 3.600 1.863 -10.392 1.00 86.44 96 ALA A CA 1
ATOM 722 C C . ALA A 1 96 ? 2.233 1.378 -10.902 1.00 86.44 96 ALA A C 1
ATOM 724 O O . ALA A 1 96 ? 1.202 1.674 -10.296 1.00 86.44 96 ALA A O 1
ATOM 725 N N . ILE A 1 97 ? 2.221 0.559 -11.956 1.00 81.88 97 ILE A N 1
ATOM 726 C CA . ILE A 1 97 ? 0.995 -0.032 -12.506 1.00 81.88 97 ILE A CA 1
ATOM 727 C C . ILE A 1 97 ? 0.356 -1.011 -11.518 1.00 81.88 97 ILE A C 1
ATOM 729 O O . ILE A 1 97 ? -0.851 -0.942 -11.266 1.00 81.88 97 ILE A O 1
ATOM 733 N N . VAL A 1 98 ? 1.152 -1.896 -10.909 1.00 87.44 98 VAL A N 1
ATOM 734 C CA . VAL A 1 98 ? 0.673 -2.812 -9.860 1.00 87.44 98 VAL A CA 1
ATOM 735 C C . VAL A 1 98 ? 0.086 -2.023 -8.686 1.00 87.44 98 VAL A C 1
ATOM 737 O O . VAL A 1 98 ? -1.026 -2.319 -8.243 1.00 87.44 98 VAL A O 1
ATOM 740 N N . ALA A 1 99 ? 0.769 -0.973 -8.227 1.00 90.94 99 ALA A N 1
ATOM 741 C CA . ALA A 1 99 ? 0.279 -0.109 -7.157 1.00 90.94 99 ALA A CA 1
ATOM 742 C C . ALA A 1 99 ? -1.055 0.563 -7.522 1.00 90.94 99 ALA A C 1
ATOM 744 O O . ALA A 1 99 ? -1.980 0.575 -6.707 1.00 90.94 99 ALA A O 1
ATOM 745 N N . ALA A 1 100 ? -1.204 1.065 -8.750 1.00 86.31 100 ALA A N 1
ATOM 746 C CA . ALA A 1 100 ? -2.446 1.679 -9.208 1.00 86.31 100 ALA A CA 1
ATOM 747 C C . ALA A 1 100 ? -3.610 0.669 -9.258 1.00 86.31 100 ALA A C 1
ATOM 749 O O . ALA A 1 100 ? -4.711 0.966 -8.783 1.00 86.31 100 ALA A O 1
ATOM 750 N N . ARG A 1 101 ? -3.360 -0.559 -9.735 1.00 86.62 101 ARG A N 1
ATOM 751 C CA . ARG A 1 101 ? -4.342 -1.661 -9.719 1.00 86.62 101 ARG A CA 1
ATOM 752 C C . ARG A 1 101 ? -4.786 -2.007 -8.297 1.00 86.62 101 ARG A C 1
ATOM 754 O O . ARG A 1 101 ? -5.986 -2.120 -8.041 1.00 86.62 101 ARG A O 1
ATOM 761 N N . ILE A 1 102 ? -3.837 -2.117 -7.367 1.00 91.75 102 ILE A N 1
ATOM 762 C CA . ILE A 1 102 ? -4.112 -2.365 -5.945 1.00 91.75 102 ILE A CA 1
ATOM 763 C C . ILE A 1 102 ? -4.995 -1.257 -5.366 1.00 91.75 102 ILE A C 1
ATOM 765 O O . ILE A 1 102 ? -6.019 -1.543 -4.745 1.00 91.75 102 ILE A O 1
ATOM 769 N N . ARG A 1 103 ? -4.635 0.012 -5.594 1.00 92.31 103 ARG A N 1
ATOM 770 C CA . ARG A 1 103 ? -5.395 1.173 -5.108 1.00 92.31 103 ARG A CA 1
ATOM 771 C C . ARG A 1 103 ? -6.839 1.158 -5.611 1.00 92.31 103 ARG A C 1
ATOM 773 O O . ARG A 1 103 ? -7.762 1.375 -4.823 1.00 92.31 103 ARG A O 1
ATOM 780 N N . THR A 1 104 ? -7.043 0.856 -6.893 1.00 88.94 104 THR A N 1
ATOM 781 C CA . THR A 1 104 ? -8.376 0.723 -7.497 1.00 88.94 104 THR A CA 1
ATOM 782 C C . THR A 1 104 ? -9.171 -0.421 -6.871 1.00 88.94 104 THR A C 1
ATOM 784 O O . THR A 1 104 ? -10.333 -0.228 -6.511 1.00 88.94 104 THR A O 1
ATOM 787 N N . ALA A 1 105 ? -8.559 -1.593 -6.674 1.00 92.25 105 ALA A N 1
ATOM 788 C CA . ALA A 1 105 ? -9.224 -2.732 -6.044 1.00 92.25 105 ALA A CA 1
ATOM 789 C C . ALA A 1 105 ? -9.622 -2.450 -4.589 1.00 92.25 105 ALA A C 1
ATOM 791 O O . ALA A 1 105 ? -10.762 -2.713 -4.208 1.00 92.25 105 ALA A O 1
ATOM 792 N N . VAL A 1 106 ? -8.733 -1.837 -3.798 1.00 95.56 106 VAL A N 1
ATOM 793 C CA . VAL A 1 106 ? -9.043 -1.404 -2.425 1.00 95.56 106 VAL A CA 1
ATOM 794 C C . VAL A 1 106 ? -10.221 -0.434 -2.431 1.00 95.56 106 VAL A C 1
ATOM 796 O O . VAL A 1 106 ? -11.172 -0.635 -1.672 1.00 95.56 106 VAL A O 1
ATOM 799 N N . ARG A 1 107 ? -10.219 0.570 -3.319 1.00 94.56 107 ARG A N 1
ATOM 800 C CA . ARG A 1 107 ? -11.317 1.540 -3.410 1.00 94.56 107 ARG A CA 1
ATOM 801 C C . ARG A 1 107 ? -12.641 0.882 -3.777 1.00 94.56 107 ARG A C 1
ATOM 803 O O . ARG A 1 107 ? -13.650 1.190 -3.150 1.00 94.56 107 ARG A O 1
ATOM 810 N N . ARG A 1 108 ? -12.634 -0.018 -4.760 1.00 94.62 108 ARG A N 1
ATOM 811 C CA . ARG A 1 108 ? -13.827 -0.730 -5.233 1.00 94.62 108 ARG A CA 1
ATOM 812 C C . ARG A 1 108 ? -14.417 -1.651 -4.166 1.00 94.62 108 ARG A C 1
ATOM 814 O O . ARG A 1 108 ? -15.628 -1.691 -4.010 1.00 94.62 108 ARG A O 1
ATOM 821 N N . GLU A 1 109 ? -13.577 -2.395 -3.452 1.00 96.88 109 GLU A N 1
ATOM 822 C CA . GLU A 1 109 ? -14.031 -3.472 -2.560 1.00 96.88 109 GLU A CA 1
ATOM 823 C C . GLU A 1 109 ? -14.252 -3.018 -1.114 1.00 96.88 109 GLU A C 1
ATOM 825 O O . GLU A 1 109 ? -15.072 -3.594 -0.406 1.00 96.88 109 GLU A O 1
ATOM 830 N N . THR A 1 110 ? -13.539 -1.984 -0.662 1.00 96.94 110 THR A N 1
ATOM 831 C CA . THR A 1 110 ? -13.614 -1.503 0.731 1.00 96.94 110 THR A CA 1
ATOM 832 C C . THR A 1 110 ? -14.169 -0.087 0.858 1.00 96.94 110 THR A C 1
ATOM 834 O O . THR A 1 110 ? -14.504 0.348 1.956 1.00 96.94 110 THR A O 1
ATOM 837 N N . GLY A 1 111 ? -14.246 0.659 -0.248 1.00 96.56 111 GLY A N 1
ATOM 838 C CA . GLY A 1 111 ? -14.612 2.075 -0.253 1.00 96.56 111 GLY A CA 1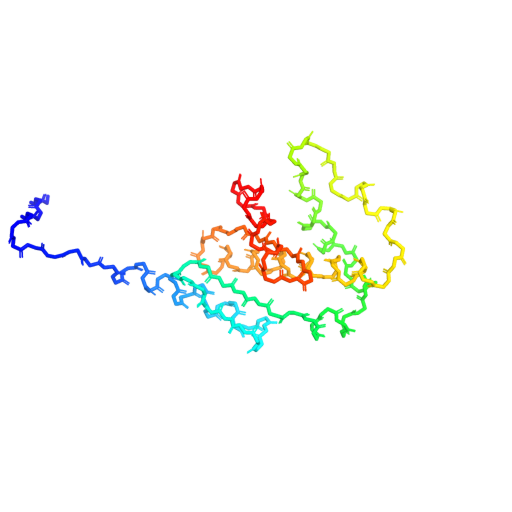
ATOM 839 C C . GLY A 1 111 ? -13.484 3.025 0.170 1.00 96.56 111 GLY A C 1
ATOM 840 O O . GLY A 1 111 ? -13.627 4.237 -0.003 1.00 96.56 111 GLY A O 1
ATOM 841 N N . TYR A 1 112 ? -12.351 2.518 0.671 1.00 96.81 112 TYR A N 1
ATOM 842 C CA . TYR A 1 112 ? -11.235 3.344 1.133 1.00 96.81 112 TYR A CA 1
ATOM 843 C C . TYR A 1 112 ? -10.304 3.770 -0.004 1.00 96.81 112 TYR A C 1
ATOM 845 O O . TYR A 1 112 ? -9.978 2.996 -0.899 1.00 96.81 112 TYR A O 1
ATOM 853 N N . THR A 1 113 ? -9.831 5.013 0.043 1.00 95.06 113 THR A N 1
ATOM 854 C CA . THR A 1 113 ? -8.702 5.461 -0.780 1.00 95.06 113 THR A CA 1
A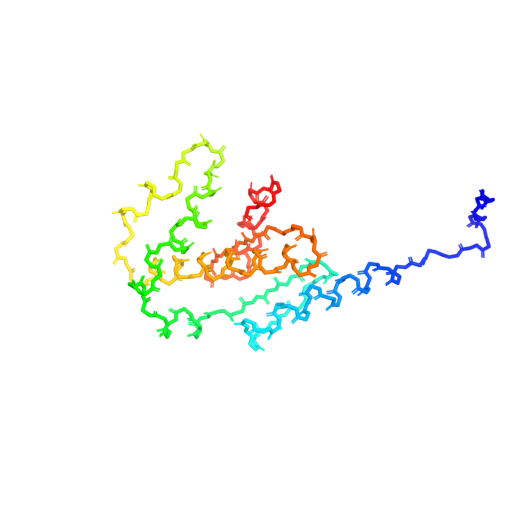TOM 855 C C . THR A 1 113 ? -7.399 5.216 -0.039 1.00 95.06 113 THR A C 1
ATOM 857 O O . THR A 1 113 ? -7.334 5.427 1.170 1.00 95.06 113 THR A O 1
ATOM 860 N N . MET A 1 114 ? -6.338 4.893 -0.767 1.00 94.00 114 MET A N 1
ATOM 861 C CA . MET A 1 114 ? -4.984 4.859 -0.219 1.00 94.00 114 MET A CA 1
ATOM 862 C C . MET A 1 114 ? -4.021 5.587 -1.154 1.00 94.00 114 MET A C 1
ATOM 864 O O . MET A 1 114 ? -4.345 5.824 -2.322 1.00 94.00 114 MET A O 1
ATOM 868 N N . SER A 1 115 ? -2.861 5.962 -0.618 1.00 94.44 115 SER A N 1
ATOM 869 C CA . SER A 1 115 ? -1.734 6.457 -1.416 1.00 94.44 115 SER A CA 1
ATOM 870 C C . SER A 1 115 ? -0.603 5.435 -1.384 1.00 94.44 115 SER A C 1
ATOM 872 O O . SER A 1 115 ? -0.499 4.695 -0.403 1.00 94.44 115 SER A O 1
ATOM 874 N N . ALA A 1 116 ? 0.203 5.359 -2.438 1.00 94.81 116 ALA A N 1
ATOM 875 C CA . ALA A 1 116 ? 1.258 4.356 -2.563 1.00 94.81 116 ALA A CA 1
ATOM 876 C C . ALA A 1 116 ? 2.578 4.977 -3.031 1.00 94.81 116 ALA A C 1
ATOM 878 O O . ALA A 1 116 ? 2.600 5.913 -3.820 1.00 94.81 116 ALA A O 1
ATOM 879 N N . GLY A 1 117 ? 3.690 4.445 -2.526 1.00 94.94 117 GLY A N 1
ATOM 880 C CA . GLY A 1 117 ? 5.032 4.790 -2.981 1.00 94.94 117 GLY A CA 1
ATOM 881 C C . GLY A 1 117 ? 5.740 3.537 -3.469 1.00 94.94 117 GLY A C 1
ATOM 882 O O . GLY A 1 117 ? 5.730 2.522 -2.775 1.00 94.94 117 GLY A O 1
ATOM 883 N N . VAL A 1 118 ? 6.345 3.614 -4.651 1.00 94.25 118 VAL A N 1
ATOM 884 C CA . VAL A 1 118 ? 7.090 2.515 -5.276 1.00 94.25 118 VAL A CA 1
ATOM 885 C C . VAL A 1 118 ? 8.554 2.925 -5.359 1.00 94.25 118 VAL A C 1
ATOM 887 O O . VAL A 1 118 ? 8.868 4.010 -5.840 1.00 94.25 118 VAL A O 1
ATOM 890 N N . ALA A 1 119 ? 9.443 2.084 -4.839 1.00 95.75 119 ALA A N 1
ATOM 891 C CA . ALA A 1 119 ? 10.884 2.301 -4.873 1.00 95.75 119 ALA A CA 1
ATOM 892 C C . ALA A 1 119 ? 11.625 0.977 -4.643 1.00 95.75 119 ALA A C 1
ATOM 894 O O . ALA A 1 119 ? 11.040 0.003 -4.172 1.00 95.75 119 ALA A O 1
ATOM 895 N N . HIS A 1 120 ? 12.937 0.970 -4.876 1.00 94.69 120 HIS A N 1
ATOM 896 C CA . HIS A 1 120 ? 13.800 -0.191 -4.622 1.00 94.69 120 HIS A CA 1
ATOM 897 C C . HIS A 1 120 ? 14.101 -0.453 -3.132 1.00 94.69 120 HIS A C 1
ATOM 899 O O . HIS A 1 120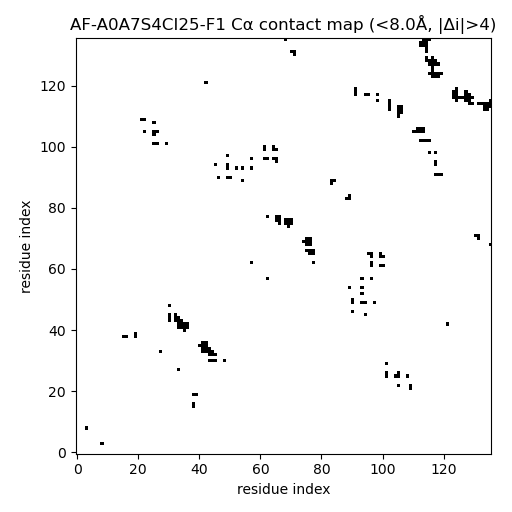 ? 14.805 -1.403 -2.803 1.00 94.69 120 HIS A O 1
ATOM 905 N N . SER A 1 121 ? 13.603 0.376 -2.208 1.00 96.31 121 SER A N 1
ATOM 906 C CA . SER A 1 121 ? 13.774 0.170 -0.766 1.00 96.31 121 SER A CA 1
ATOM 907 C C . SER A 1 121 ? 12.555 0.642 0.025 1.00 96.31 121 SER A C 1
ATOM 909 O O . SER A 1 121 ? 11.862 1.581 -0.374 1.00 96.31 121 SER A O 1
ATOM 911 N N . LYS A 1 122 ? 12.315 0.025 1.191 1.00 97.38 122 LYS A N 1
ATOM 912 C CA . LYS A 1 122 ? 11.194 0.383 2.080 1.00 97.38 122 LYS A CA 1
ATOM 913 C C . LYS A 1 122 ? 11.237 1.850 2.516 1.00 97.38 122 LYS A C 1
ATOM 915 O O . LYS A 1 122 ? 10.203 2.511 2.535 1.00 97.38 122 LYS A O 1
ATOM 920 N N . LEU A 1 123 ? 12.428 2.370 2.831 1.00 97.25 123 LEU A N 1
ATOM 921 C CA . LEU A 1 123 ? 12.607 3.757 3.270 1.00 97.25 123 LEU A CA 1
ATOM 922 C C . LEU A 1 123 ? 12.185 4.749 2.177 1.00 97.25 123 LEU A C 1
ATOM 924 O O . LEU A 1 123 ? 11.397 5.657 2.441 1.00 97.25 123 LEU A O 1
ATOM 928 N N . LEU A 1 124 ? 12.665 4.552 0.945 1.00 96.50 124 LEU A N 1
ATOM 929 C CA . LEU A 1 124 ? 12.300 5.414 -0.179 1.00 96.50 124 LEU A CA 1
ATOM 930 C C . LEU A 1 124 ? 10.819 5.267 -0.540 1.00 96.50 124 LEU A C 1
ATOM 932 O O . LEU A 1 124 ? 10.155 6.274 -0.768 1.00 96.50 124 LEU A O 1
ATOM 936 N N . ALA A 1 125 ? 10.275 4.047 -0.509 1.00 96.81 125 ALA A N 1
ATOM 937 C CA . ALA A 1 125 ? 8.853 3.804 -0.749 1.00 96.81 125 ALA A CA 1
ATOM 938 C C . ALA A 1 125 ? 7.977 4.545 0.275 1.00 96.81 125 ALA A C 1
ATOM 940 O O . ALA A 1 125 ? 6.982 5.177 -0.085 1.00 96.81 125 ALA A O 1
ATOM 941 N N . LYS A 1 126 ? 8.384 4.553 1.551 1.00 96.25 126 LYS A N 1
ATOM 942 C CA . LYS A 1 126 ? 7.691 5.297 2.607 1.00 96.25 126 LYS A CA 1
ATOM 943 C C . LYS A 1 126 ? 7.697 6.800 2.342 1.00 96.25 126 LYS A C 1
ATOM 945 O O . LYS A 1 126 ? 6.636 7.419 2.423 1.00 96.25 126 LYS A O 1
ATOM 950 N N . LEU A 1 127 ? 8.854 7.373 2.002 1.00 96.19 127 LEU A N 1
ATOM 951 C CA . LEU A 1 127 ? 8.975 8.797 1.669 1.00 96.19 127 LEU A CA 1
ATOM 952 C C . LEU A 1 127 ? 8.140 9.156 0.431 1.00 96.19 127 LEU A C 1
ATOM 954 O O . LEU A 1 127 ? 7.381 10.125 0.462 1.00 96.19 127 LEU A O 1
ATOM 958 N N . ALA A 1 128 ? 8.207 8.337 -0.622 1.00 93.19 128 ALA A N 1
ATOM 959 C CA . ALA A 1 128 ? 7.436 8.524 -1.847 1.00 93.19 128 ALA A CA 1
ATOM 960 C C . ALA A 1 128 ? 5.920 8.505 -1.581 1.00 93.19 128 ALA A C 1
ATOM 962 O O . ALA A 1 128 ? 5.212 9.408 -2.022 1.00 93.19 128 ALA A O 1
ATOM 963 N N . SER A 1 129 ? 5.433 7.552 -0.773 1.00 93.75 129 SER A N 1
ATOM 964 C CA . SER A 1 129 ? 4.004 7.418 -0.431 1.00 93.75 129 SER A CA 1
ATOM 965 C C . SER A 1 129 ? 3.420 8.631 0.303 1.00 93.75 129 SER A C 1
ATOM 967 O O . SER A 1 129 ? 2.205 8.832 0.323 1.00 93.75 129 SER A O 1
ATOM 969 N N . ALA A 1 130 ? 4.273 9.430 0.951 1.00 91.94 130 ALA A N 1
ATOM 970 C CA . ALA A 1 130 ? 3.874 10.621 1.689 1.00 91.94 130 ALA A CA 1
ATOM 971 C C . ALA A 1 130 ? 3.872 11.891 0.829 1.00 91.94 130 ALA A C 1
ATOM 973 O O . ALA A 1 130 ? 3.186 12.845 1.188 1.00 91.94 130 ALA A O 1
ATOM 974 N N . ARG A 1 131 ? 4.620 11.907 -0.282 1.00 88.38 131 ARG A N 1
ATOM 975 C CA . ARG A 1 131 ? 4.865 13.109 -1.092 1.00 88.38 131 ARG A CA 1
ATOM 976 C C . ARG A 1 131 ? 3.603 13.633 -1.770 1.00 88.38 131 ARG A C 1
ATOM 978 O O . ARG A 1 131 ? 3.372 14.835 -1.765 1.00 88.38 131 ARG A O 1
ATOM 985 N N . ASN A 1 132 ? 2.801 12.734 -2.333 1.00 83.06 132 ASN A N 1
ATOM 986 C CA . ASN A 1 132 ? 1.566 13.073 -3.027 1.00 83.06 132 ASN A CA 1
ATOM 987 C C . ASN A 1 132 ? 0.409 12.388 -2.305 1.00 83.06 132 ASN A C 1
ATOM 989 O O . ASN A 1 132 ? 0.234 11.178 -2.387 1.00 83.06 132 ASN A O 1
ATOM 993 N N . LYS A 1 133 ? -0.369 13.165 -1.557 1.00 86.44 133 LYS A N 1
ATOM 994 C CA . LYS A 1 133 ? -1.584 12.722 -0.869 1.00 86.44 133 LYS A CA 1
ATOM 995 C C . LYS A 1 133 ? -2.679 13.774 -1.075 1.00 86.44 133 LYS A C 1
ATOM 997 O O . LYS A 1 133 ? -2.344 14.947 -1.226 1.00 86.44 133 LYS A O 1
ATOM 1002 N N . PRO A 1 134 ? -3.971 13.407 -1.014 1.00 90.00 134 PRO A N 1
ATOM 1003 C CA . PRO A 1 134 ? -4.520 12.057 -0.854 1.00 90.00 134 PRO A CA 1
ATOM 1004 C C . PRO A 1 134 ? -4.771 11.336 -2.192 1.00 90.00 134 PRO A C 1
ATOM 1006 O O . PRO A 1 134 ? -4.873 11.966 -3.240 1.00 90.00 134 PRO A O 1
ATOM 1009 N N . ASN A 1 135 ? -4.968 10.011 -2.130 1.00 86.88 135 ASN A N 1
ATOM 1010 C CA . ASN A 1 135 ? -5.375 9.158 -3.257 1.00 86.88 135 ASN A CA 1
ATOM 1011 C C . ASN A 1 135 ? -4.449 9.264 -4.488 1.00 86.88 135 ASN A C 1
ATOM 1013 O O . ASN A 1 135 ? -4.924 9.456 -5.614 1.00 86.88 135 ASN A O 1
ATOM 1017 N N . LYS A 1 136 ? -3.140 9.115 -4.271 1.00 81.69 136 LYS A N 1
ATOM 1018 C CA . LYS A 1 136 ? -2.113 9.113 -5.321 1.00 81.69 136 LYS A CA 1
ATOM 1019 C C . LYS A 1 136 ? -1.176 7.921 -5.182 1.00 81.69 136 LYS A C 1
ATOM 1021 O O . LYS A 1 136 ? -0.891 7.514 -4.040 1.00 81.69 136 LYS A O 1
#

InterPro domains:
  IPR001126 UmuC domain [PF00817] (9-129)
  IPR001126 UmuC domain [PS50173] (12-136)
  IPR043128 Reverse transcriptase/Diguanylate cyclase domain [G3DSA:3.30.70.270] (7-136)
  IPR043502 DNA/RNA polymerase superfamily [SSF56672] (10-136)
  IPR052230 DNA polymerase eta [PTHR45873] (8-136)

pLDDT: mean 82.49, std 16.45, range [49.84, 98.25]